Protein AF-A0A2A2M564-F1 (afdb_monomer_lite)

InterPro domains:
  IPR011051 RmlC-like cupin domain superfamily [SSF51182] (1-122)
  IPR014710 RmlC-like jelly roll fold [G3DSA:2.60.120.10] (1-127)
  IPR053186 Quercetin 2,3-dioxygenase-related [PTHR43594] (1-122)

Radius of gyration: 17.06 Å; chains: 1; bounding box: 37×45×42 Å

Organism: NCBI:txid2018661

Structure (mmCIF, N/CA/C/O backbone):
data_AF-A0A2A2M564-F1
#
_entry.id   AF-A0A2A2M564-F1
#
loop_
_atom_site.group_PDB
_atom_site.id
_atom_site.type_symbol
_atom_site.label_atom_id
_atom_site.label_alt_id
_atom_site.label_comp_id
_atom_site.label_asym_id
_atom_site.label_entity_id
_atom_site.label_seq_id
_atom_site.pdbx_PDB_ins_code
_atom_site.Cartn_x
_atom_site.Cartn_y
_atom_site.Cartn_z
_atom_site.occupancy
_atom_site.B_iso_or_equiv
_atom_site.auth_seq_id
_atom_site.auth_comp_id
_atom_site.auth_asym_id
_atom_site.auth_atom_id
_atom_site.pdbx_PDB_model_num
ATOM 1 N N . MET A 1 1 ? 6.993 2.611 -10.305 1.00 86.81 1 MET A N 1
ATOM 2 C CA . MET A 1 1 ? 8.105 2.447 -11.267 1.00 86.81 1 MET A CA 1
ATOM 3 C C . MET A 1 1 ? 8.430 0.965 -11.397 1.00 86.81 1 MET A C 1
ATOM 5 O O . MET A 1 1 ? 8.466 0.282 -10.382 1.00 86.81 1 MET A O 1
ATOM 9 N N . THR A 1 2 ? 8.668 0.477 -12.612 1.00 86.88 2 THR A N 1
ATOM 10 C CA . THR A 1 2 ? 9.173 -0.872 -12.903 1.00 86.88 2 THR A CA 1
ATOM 11 C C . THR A 1 2 ? 10.544 -0.729 -13.554 1.00 86.88 2 THR A C 1
ATOM 13 O O . THR A 1 2 ? 10.621 -0.314 -14.706 1.00 86.88 2 THR A O 1
ATOM 16 N N . ALA A 1 3 ? 11.614 -1.051 -12.820 1.00 80.50 3 ALA A N 1
ATOM 17 C CA . ALA A 1 3 ? 12.988 -0.928 -13.319 1.00 80.50 3 ALA A CA 1
ATOM 18 C C . ALA A 1 3 ? 13.360 -2.020 -14.340 1.00 80.50 3 ALA A C 1
ATOM 20 O O . ALA A 1 3 ? 13.928 -1.707 -15.379 1.00 80.50 3 ALA A O 1
ATOM 21 N N . ALA A 1 4 ? 13.013 -3.285 -14.059 1.00 85.75 4 ALA A N 1
ATOM 22 C CA . ALA A 1 4 ? 13.232 -4.456 -14.922 1.00 85.75 4 ALA A CA 1
ATOM 23 C C . ALA A 1 4 ? 14.593 -4.456 -15.655 1.00 85.75 4 ALA A C 1
ATOM 25 O O . ALA A 1 4 ? 15.626 -4.483 -14.987 1.00 85.75 4 ALA A O 1
ATOM 26 N N . GLY A 1 5 ? 14.602 -4.417 -16.995 1.00 63.78 5 GLY A N 1
ATOM 27 C CA . GLY A 1 5 ? 15.822 -4.431 -17.813 1.00 63.78 5 GLY A CA 1
ATOM 28 C C . GLY A 1 5 ? 16.772 -3.237 -17.614 1.00 63.78 5 GLY A C 1
ATOM 29 O O . GLY A 1 5 ? 17.890 -3.280 -18.120 1.00 63.78 5 GLY A O 1
ATOM 30 N N . GLY A 1 6 ? 16.354 -2.208 -16.872 1.00 68.81 6 GLY A N 1
ATOM 31 C CA . GLY A 1 6 ? 17.179 -1.082 -16.438 1.00 68.81 6 GLY A CA 1
ATOM 32 C C . GLY A 1 6 ? 16.439 0.256 -16.519 1.00 68.81 6 GLY A C 1
ATOM 33 O O . GLY A 1 6 ? 15.836 0.577 -17.541 1.00 68.81 6 GLY A O 1
ATOM 34 N N . ILE A 1 7 ? 16.530 1.058 -15.453 1.00 77.56 7 ILE A N 1
ATOM 35 C CA . ILE A 1 7 ? 16.142 2.477 -15.407 1.00 77.56 7 ILE A CA 1
ATOM 36 C C . ILE A 1 7 ? 17.255 3.238 -14.690 1.00 77.56 7 ILE A C 1
ATOM 38 O O . ILE A 1 7 ? 17.700 2.817 -13.625 1.00 77.56 7 ILE A O 1
ATOM 42 N N . ILE A 1 8 ? 17.655 4.376 -15.253 1.00 71.75 8 ILE A N 1
ATOM 43 C CA . ILE A 1 8 ? 18.334 5.444 -14.516 1.00 71.75 8 ILE A CA 1
ATOM 44 C C . ILE A 1 8 ? 17.279 6.528 -14.299 1.00 71.75 8 ILE A C 1
ATOM 46 O O . ILE A 1 8 ? 16.605 6.928 -15.249 1.00 71.75 8 ILE A O 1
ATOM 50 N N . HIS A 1 9 ? 17.095 6.954 -13.054 1.00 78.75 9 HIS A N 1
ATOM 51 C CA . HIS A 1 9 ? 16.144 8.000 -12.694 1.00 78.75 9 HIS A CA 1
ATOM 52 C C . HIS A 1 9 ? 16.700 8.858 -11.566 1.00 78.75 9 HIS A C 1
ATOM 54 O O . HIS A 1 9 ? 17.521 8.397 -10.774 1.00 78.75 9 HIS A O 1
ATOM 60 N N . GLU A 1 10 ? 16.217 10.091 -11.503 1.00 63.94 10 GLU A N 1
ATOM 61 C CA . GLU A 1 10 ? 16.429 10.994 -10.383 1.00 63.94 10 GLU A CA 1
ATOM 62 C C . GLU A 1 10 ? 15.055 11.369 -9.817 1.00 63.94 10 GLU A C 1
ATOM 64 O O . GLU A 1 10 ? 14.123 11.673 -10.567 1.00 63.94 10 GLU A O 1
ATOM 69 N N . GLU A 1 11 ? 14.913 11.319 -8.495 1.00 72.00 11 GLU A N 1
ATOM 70 C CA . GLU A 1 11 ? 13.693 11.711 -7.789 1.00 72.00 11 GLU A CA 1
ATOM 71 C C . GLU A 1 11 ? 13.975 13.011 -7.030 1.00 72.00 11 GLU A C 1
ATOM 73 O O . GLU A 1 11 ? 14.775 13.041 -6.096 1.00 72.00 11 GLU A O 1
ATOM 78 N N . PHE A 1 12 ? 13.330 14.102 -7.450 1.00 74.06 12 PHE A N 1
ATOM 79 C CA . PHE A 1 12 ? 13.485 15.426 -6.847 1.00 74.06 12 PHE A CA 1
ATOM 80 C C . PHE A 1 12 ? 12.175 15.909 -6.228 1.00 74.06 12 PHE A C 1
ATOM 82 O O . PHE A 1 12 ? 11.080 15.576 -6.688 1.00 74.06 12 PHE A O 1
ATOM 89 N N . HIS A 1 13 ? 12.281 16.775 -5.220 1.00 71.00 13 HIS A N 1
ATOM 90 C CA . HIS A 1 13 ? 11.130 17.526 -4.732 1.00 71.00 13 HIS A CA 1
ATOM 91 C C . HIS A 1 13 ? 10.521 18.379 -5.849 1.00 71.00 13 HIS A C 1
ATOM 93 O O . HIS A 1 13 ? 11.236 18.945 -6.679 1.00 71.00 13 HIS A O 1
ATOM 99 N N . SER A 1 14 ? 9.192 18.531 -5.839 1.00 75.94 14 SER A N 1
ATOM 100 C CA . SER A 1 14 ? 8.543 19.442 -6.783 1.00 75.94 14 SER A CA 1
ATOM 101 C C . SER A 1 14 ? 9.098 20.868 -6.615 1.00 75.94 14 SER A C 1
ATOM 103 O O . SER A 1 14 ? 9.359 21.286 -5.482 1.00 75.94 14 SER A O 1
ATOM 105 N N . PRO A 1 15 ? 9.228 21.665 -7.692 1.00 76.38 15 PRO A N 1
ATOM 106 C CA . PRO A 1 15 ? 9.733 23.035 -7.588 1.00 76.38 15 PRO A CA 1
ATOM 107 C C . PRO A 1 15 ? 8.920 23.910 -6.627 1.00 76.38 15 PRO A C 1
ATOM 109 O O . PRO A 1 15 ? 9.463 24.816 -6.004 1.00 76.38 15 PRO A O 1
ATOM 112 N N . ALA A 1 16 ? 7.614 23.651 -6.504 1.00 78.75 16 ALA A N 1
ATOM 113 C CA . ALA A 1 16 ? 6.755 24.345 -5.552 1.00 78.75 16 ALA A CA 1
ATOM 114 C C . ALA A 1 16 ? 7.137 24.008 -4.104 1.00 78.75 16 ALA A C 1
ATOM 116 O O . ALA A 1 16 ? 7.363 24.923 -3.317 1.00 78.75 16 ALA A O 1
ATOM 117 N N . PHE A 1 17 ? 7.289 22.719 -3.786 1.00 81.38 17 PHE A N 1
ATOM 118 C CA . PHE A 1 17 ? 7.700 22.269 -2.456 1.00 81.38 17 PHE A CA 1
ATOM 119 C C . PHE A 1 17 ? 9.122 22.721 -2.108 1.00 81.38 17 PHE A C 1
ATOM 121 O O . PHE A 1 17 ? 9.370 23.184 -1.001 1.00 81.38 17 PHE A O 1
ATOM 128 N N . ALA A 1 18 ? 10.047 22.672 -3.071 1.00 80.94 18 ALA A N 1
ATOM 129 C CA . ALA A 1 18 ? 11.411 23.161 -2.886 1.00 80.94 18 ALA A CA 1
ATOM 130 C C . ALA A 1 18 ? 11.463 24.663 -2.542 1.00 80.94 18 ALA A C 1
ATOM 132 O O . ALA A 1 18 ? 12.366 25.089 -1.829 1.00 80.94 18 ALA A O 1
ATOM 133 N N . ARG A 1 19 ? 10.494 25.463 -3.017 1.00 84.25 19 ARG A N 1
ATOM 134 C CA . ARG A 1 19 ? 10.384 26.896 -2.692 1.00 84.25 19 ARG A CA 1
ATOM 135 C C . ARG A 1 19 ? 9.713 27.167 -1.348 1.00 84.25 19 ARG A C 1
ATOM 137 O O . ARG A 1 19 ? 10.151 28.065 -0.641 1.00 84.25 19 ARG A O 1
ATOM 144 N N . SER A 1 20 ? 8.632 26.457 -1.025 1.00 86.62 20 SER A N 1
ATOM 145 C CA . SER A 1 20 ? 7.862 26.704 0.204 1.00 86.62 20 SER A CA 1
ATOM 146 C C . SER A 1 20 ? 8.437 26.002 1.432 1.00 86.62 20 SER A C 1
ATOM 148 O O . SER A 1 20 ? 8.140 26.401 2.555 1.00 86.62 20 SER A O 1
ATOM 150 N N . GLY A 1 21 ? 9.223 24.944 1.228 1.00 81.94 21 GLY A N 1
ATOM 151 C CA . GLY A 1 21 ? 9.618 24.027 2.288 1.00 81.94 21 GLY A CA 1
ATOM 152 C C . GLY A 1 21 ? 8.420 23.307 2.915 1.00 81.94 21 GLY A C 1
ATOM 153 O O . GLY A 1 21 ? 7.293 23.362 2.411 1.00 81.94 21 GLY A O 1
ATOM 154 N N . GLY A 1 22 ? 8.686 22.624 4.027 1.00 86.12 22 GLY A N 1
ATOM 155 C CA . GLY A 1 22 ? 7.711 21.850 4.793 1.00 86.12 22 GLY A CA 1
ATOM 156 C C . GLY A 1 22 ? 8.186 20.423 5.054 1.00 86.12 22 GLY A C 1
ATOM 157 O O . GLY A 1 22 ? 9.281 20.031 4.651 1.00 86.12 22 GLY A O 1
ATOM 158 N N . THR A 1 23 ? 7.351 19.641 5.732 1.00 84.56 23 THR A N 1
ATOM 159 C CA . THR A 1 23 ? 7.612 18.215 5.955 1.00 84.56 23 THR A CA 1
ATOM 160 C C . THR A 1 23 ? 7.103 17.414 4.765 1.00 84.56 23 THR A C 1
ATOM 162 O O . THR A 1 23 ? 5.920 17.487 4.431 1.00 84.56 23 THR A O 1
ATOM 165 N N . LEU A 1 24 ? 7.990 16.636 4.144 1.00 83.25 24 LEU A N 1
ATOM 166 C CA . LEU A 1 24 ? 7.615 15.605 3.184 1.00 83.25 24 LEU A CA 1
ATOM 167 C C . LEU A 1 24 ? 7.641 14.255 3.896 1.00 83.25 24 LEU A C 1
ATOM 169 O O . LEU A 1 24 ? 8.699 13.797 4.317 1.00 83.25 24 LEU A O 1
ATOM 173 N N . GLU A 1 25 ? 6.480 13.624 4.012 1.00 85.69 25 GLU A N 1
ATOM 174 C CA . GLU A 1 25 ? 6.356 12.245 4.474 1.00 85.69 25 GLU A CA 1
ATOM 175 C C . GLU A 1 25 ? 6.074 11.359 3.256 1.00 85.69 25 GLU A C 1
ATOM 177 O O . GLU A 1 25 ? 5.115 11.593 2.515 1.00 85.69 25 GLU A O 1
ATOM 182 N N . MET A 1 26 ? 6.940 10.377 3.011 1.00 89.62 26 MET A N 1
ATOM 183 C CA . MET A 1 26 ? 6.868 9.502 1.843 1.00 89.62 26 MET A CA 1
ATOM 184 C C . MET A 1 26 ? 7.248 8.074 2.224 1.00 89.62 26 MET A C 1
ATOM 186 O O . MET A 1 26 ? 8.154 7.853 3.023 1.00 89.62 26 MET A O 1
ATOM 190 N N . VAL A 1 27 ? 6.588 7.107 1.587 1.00 92.00 27 VAL A N 1
ATOM 191 C CA . VAL A 1 27 ? 6.953 5.691 1.655 1.00 92.00 27 VAL A CA 1
ATOM 192 C C . VAL A 1 27 ? 7.475 5.247 0.297 1.00 92.00 27 VAL A C 1
ATOM 194 O O . VAL A 1 27 ? 6.806 5.435 -0.720 1.00 92.00 27 VAL A O 1
ATOM 197 N N . GLN A 1 28 ? 8.642 4.606 0.292 1.00 92.81 28 GLN A N 1
ATOM 198 C CA . GLN A 1 28 ? 9.190 3.941 -0.885 1.00 92.81 28 GLN A CA 1
ATOM 199 C C . GLN A 1 28 ? 9.275 2.438 -0.622 1.00 92.81 28 GLN A C 1
ATOM 201 O O . GLN A 1 28 ? 9.991 1.986 0.267 1.00 92.81 28 GLN A O 1
ATOM 206 N N . LEU A 1 29 ? 8.520 1.661 -1.401 1.00 92.31 29 LEU A N 1
ATOM 207 C CA . LEU A 1 29 ? 8.488 0.203 -1.315 1.00 92.31 29 LEU A CA 1
ATOM 208 C C . LEU A 1 29 ? 9.109 -0.400 -2.573 1.00 92.31 29 LEU A C 1
ATOM 210 O O . LEU A 1 29 ? 8.642 -0.158 -3.688 1.00 92.31 29 LEU A O 1
ATOM 214 N N . TRP A 1 30 ? 10.141 -1.219 -2.393 1.00 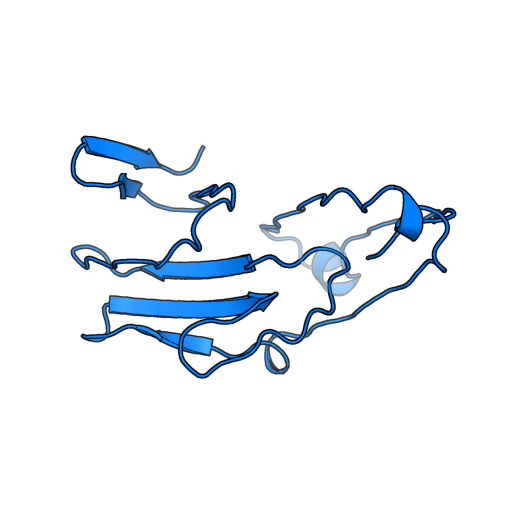93.12 30 TRP A N 1
ATOM 215 C CA . TRP A 1 30 ? 10.732 -1.998 -3.476 1.00 93.12 30 TRP A CA 1
ATOM 216 C C . TRP A 1 30 ? 10.147 -3.401 -3.484 1.00 93.12 30 TRP A C 1
ATOM 218 O O . TRP A 1 30 ? 10.211 -4.121 -2.490 1.00 93.12 30 TRP A O 1
ATOM 228 N N . VAL A 1 31 ? 9.602 -3.802 -4.631 1.00 92.56 31 VAL A N 1
ATOM 229 C CA . VAL A 1 31 ? 9.037 -5.138 -4.811 1.00 92.56 31 VAL A CA 1
ATOM 230 C C . VAL A 1 31 ? 9.833 -5.889 -5.864 1.00 92.56 31 VAL A C 1
ATOM 232 O O . VAL A 1 31 ? 10.046 -5.400 -6.974 1.00 92.56 31 VAL A O 1
ATOM 235 N N . ASN A 1 32 ? 10.294 -7.087 -5.505 1.00 92.31 32 ASN A N 1
ATOM 236 C CA . ASN A 1 32 ? 11.054 -7.930 -6.417 1.00 92.31 32 ASN A CA 1
ATOM 237 C C . ASN A 1 32 ? 10.169 -8.414 -7.577 1.00 92.31 32 ASN A C 1
ATOM 239 O O . ASN A 1 32 ? 8.996 -8.742 -7.393 1.00 92.31 32 ASN A O 1
ATOM 243 N N . LEU A 1 33 ? 10.765 -8.517 -8.764 1.00 91.25 33 LEU A N 1
ATOM 244 C CA . LEU A 1 33 ? 10.127 -9.124 -9.929 1.00 91.25 33 LEU A CA 1
ATOM 245 C C . LEU A 1 33 ? 10.427 -10.630 -9.987 1.00 91.25 33 LEU A C 1
ATOM 247 O O . LEU A 1 33 ? 11.571 -11.027 -9.712 1.00 91.25 33 LEU A O 1
ATOM 251 N N . PRO A 1 34 ? 9.455 -11.466 -10.402 1.00 90.69 34 PRO A N 1
ATOM 252 C CA . PRO A 1 34 ? 9.714 -12.861 -10.738 1.00 90.69 34 PRO A CA 1
ATOM 253 C C . PRO A 1 34 ? 10.832 -12.973 -11.779 1.00 90.69 34 PRO A C 1
ATOM 255 O O . PRO A 1 34 ? 10.990 -12.100 -12.631 1.00 90.69 34 PRO A O 1
ATOM 258 N N . ALA A 1 35 ? 11.602 -14.064 -11.747 1.00 90.00 35 ALA A N 1
ATOM 259 C CA . ALA A 1 35 ? 12.779 -14.226 -12.607 1.00 90.00 35 ALA A CA 1
ATOM 260 C C . ALA A 1 35 ? 12.475 -14.033 -14.107 1.00 90.00 35 ALA A C 1
ATOM 262 O O . ALA A 1 35 ? 13.244 -13.373 -14.804 1.00 90.00 35 ALA A O 1
ATOM 263 N N . ARG A 1 36 ? 11.326 -14.539 -14.577 1.00 90.88 36 ARG A N 1
ATOM 264 C CA . ARG A 1 36 ? 10.855 -14.398 -15.967 1.00 90.88 36 ARG A CA 1
ATOM 265 C C . ARG A 1 36 ? 10.596 -12.943 -16.387 1.00 90.88 36 ARG A C 1
ATOM 267 O O . ARG A 1 36 ? 10.735 -12.621 -17.559 1.00 90.88 36 ARG A O 1
ATOM 274 N N . ASP A 1 37 ? 10.281 -12.071 -15.430 1.00 90.44 37 ASP A N 1
ATOM 275 C CA . ASP A 1 37 ? 9.861 -10.686 -15.662 1.00 90.44 37 ASP A CA 1
ATOM 276 C C . ASP A 1 37 ? 11.004 -9.679 -15.442 1.00 90.44 37 ASP A C 1
ATOM 278 O O . ASP A 1 37 ? 10.870 -8.494 -15.739 1.00 90.44 37 ASP A O 1
ATOM 282 N N . LYS A 1 38 ? 12.178 -10.132 -14.974 1.00 88.56 38 LYS A N 1
ATOM 283 C CA . LYS A 1 38 ? 13.345 -9.263 -14.718 1.00 88.56 38 LYS A CA 1
ATOM 284 C C . LYS A 1 38 ? 13.896 -8.569 -15.969 1.00 88.56 38 LYS A C 1
ATOM 286 O O . LYS A 1 38 ? 14.619 -7.591 -15.832 1.00 88.56 38 LYS A O 1
ATOM 291 N N . ARG A 1 39 ? 13.561 -9.056 -17.168 1.00 85.50 39 ARG A N 1
ATOM 292 C CA . ARG A 1 39 ? 13.942 -8.457 -18.462 1.00 85.50 39 ARG A CA 1
ATOM 293 C C . ARG A 1 39 ? 12.782 -7.745 -19.163 1.00 85.50 39 ARG A C 1
ATOM 295 O O . ARG A 1 39 ? 12.909 -7.407 -20.336 1.00 85.50 39 ARG A O 1
ATOM 302 N N . ALA A 1 40 ? 11.651 -7.553 -18.482 1.00 87.25 40 ALA A N 1
ATOM 303 C CA . ALA A 1 40 ? 10.534 -6.799 -19.034 1.00 87.25 40 ALA A CA 1
ATOM 304 C C . ALA A 1 40 ? 10.953 -5.361 -19.386 1.00 87.25 40 ALA A C 1
ATOM 306 O O . ALA A 1 40 ? 11.945 -4.834 -18.870 1.00 87.25 40 ALA A O 1
ATOM 307 N N . ALA A 1 41 ? 10.175 -4.722 -20.259 1.00 87.38 41 ALA A N 1
ATOM 308 C CA . ALA A 1 41 ? 10.353 -3.308 -20.542 1.00 87.38 41 ALA A CA 1
ATOM 309 C C . ALA A 1 41 ? 10.159 -2.493 -19.258 1.00 87.38 41 ALA A C 1
ATOM 311 O O . ALA A 1 41 ? 9.237 -2.733 -18.472 1.00 87.38 41 ALA A O 1
ATOM 312 N N . ALA A 1 42 ? 11.047 -1.530 -19.060 1.00 88.88 42 ALA A N 1
ATOM 313 C CA . ALA A 1 42 ? 10.933 -0.587 -17.970 1.00 88.88 42 ALA A CA 1
ATOM 314 C C . ALA A 1 42 ? 9.711 0.319 -18.161 1.00 88.88 42 ALA A C 1
ATOM 316 O O . ALA A 1 42 ? 9.283 0.581 -19.287 1.00 88.88 42 ALA A O 1
ATOM 317 N N . GLY A 1 43 ? 9.131 0.800 -17.063 1.00 88.44 43 GLY A N 1
ATOM 318 C CA . GLY A 1 43 ? 7.904 1.579 -17.161 1.00 88.44 43 GLY A CA 1
ATOM 319 C C . GLY A 1 43 ? 7.530 2.355 -15.913 1.00 88.44 43 GLY A C 1
ATOM 320 O O . GLY A 1 43 ? 7.924 2.040 -14.788 1.00 88.44 43 GLY A O 1
ATOM 321 N N . TYR A 1 44 ? 6.700 3.369 -16.129 1.00 90.62 44 TYR A N 1
ATOM 322 C CA . TYR A 1 44 ? 6.113 4.183 -15.078 1.00 90.62 44 TYR A CA 1
ATOM 323 C C . TYR A 1 44 ? 4.596 4.031 -15.082 1.00 90.62 44 TYR A C 1
ATOM 325 O O . TYR A 1 44 ? 3.962 3.867 -16.122 1.00 90.62 44 TYR A O 1
ATOM 333 N N . GLN A 1 45 ? 4.028 4.064 -13.884 1.00 92.44 45 GLN A N 1
ATOM 334 C CA . GLN A 1 45 ? 2.594 4.127 -13.654 1.00 92.44 45 GLN A CA 1
ATOM 335 C C . GLN A 1 45 ? 2.387 5.283 -12.687 1.00 92.44 45 GLN A C 1
ATOM 337 O O . GLN A 1 45 ? 2.712 5.156 -11.506 1.00 92.44 45 GLN A O 1
ATOM 342 N N . THR A 1 46 ? 1.947 6.423 -13.209 1.00 93.62 46 THR A N 1
ATOM 343 C CA . THR A 1 46 ? 1.582 7.575 -12.385 1.00 93.62 46 THR A CA 1
ATOM 344 C C . THR A 1 46 ? 0.171 7.345 -11.877 1.00 93.62 46 THR A C 1
ATOM 346 O O . THR A 1 46 ? -0.738 7.170 -12.682 1.00 93.62 46 THR A O 1
ATOM 349 N N . LEU A 1 47 ? 0.011 7.309 -10.556 1.00 94.06 47 LEU A N 1
ATOM 350 C CA . LEU A 1 47 ? -1.272 7.111 -9.890 1.00 94.06 47 LEU A CA 1
ATOM 351 C C . LEU A 1 47 ? -1.512 8.321 -8.992 1.00 94.06 47 LEU A C 1
ATOM 353 O O . LEU A 1 47 ? -0.800 8.523 -8.006 1.00 94.06 47 LEU A O 1
ATOM 357 N N . LEU A 1 48 ? -2.473 9.155 -9.365 1.00 95.19 48 LEU A N 1
ATOM 358 C CA . LEU A 1 48 ? -2.882 10.323 -8.601 1.00 95.19 48 LEU A CA 1
ATOM 359 C C . LEU A 1 48 ? -3.864 9.916 -7.499 1.00 95.19 48 LEU A C 1
ATOM 361 O O . LEU A 1 48 ? -4.422 8.820 -7.495 1.00 95.19 48 LEU A O 1
ATOM 365 N N . ALA A 1 49 ? -4.107 10.823 -6.552 1.00 93.88 49 ALA A N 1
ATOM 366 C CA . ALA A 1 49 ? -5.033 10.568 -5.449 1.00 93.88 49 ALA A CA 1
ATOM 367 C C . ALA A 1 49 ? -6.430 10.139 -5.936 1.00 93.88 49 ALA A C 1
ATOM 369 O O . ALA A 1 49 ? -6.997 9.208 -5.376 1.00 93.88 49 ALA A O 1
ATOM 370 N N . ASN A 1 50 ? -6.931 10.766 -7.006 1.00 95.56 50 ASN A N 1
ATOM 371 C CA . ASN A 1 50 ? -8.247 10.471 -7.582 1.00 95.56 50 ASN A CA 1
ATOM 372 C C . ASN A 1 50 ? -8.298 9.147 -8.361 1.00 95.56 50 ASN A C 1
ATOM 374 O O . ASN A 1 50 ? -9.389 8.640 -8.603 1.00 95.56 50 ASN A O 1
ATOM 378 N N . ASP A 1 51 ? -7.146 8.581 -8.730 1.00 95.06 51 ASP A N 1
ATOM 379 C CA . ASP A 1 51 ? -7.081 7.286 -9.416 1.00 95.06 51 ASP A CA 1
ATOM 380 C C . ASP A 1 51 ? -7.197 6.117 -8.428 1.00 95.06 51 ASP A C 1
ATOM 382 O O . ASP A 1 51 ? -7.488 4.989 -8.823 1.00 95.06 51 ASP A O 1
ATOM 386 N N . ILE A 1 52 ? -6.936 6.368 -7.139 1.00 98.31 52 ILE A N 1
ATOM 387 C CA . ILE A 1 52 ? -6.848 5.346 -6.096 1.00 98.31 52 ILE A CA 1
ATOM 388 C C . ILE A 1 52 ? -8.178 5.286 -5.336 1.00 98.31 52 ILE A C 1
ATOM 390 O O . ILE A 1 52 ? -8.502 6.231 -4.610 1.00 98.31 52 ILE A O 1
ATOM 394 N N . PRO A 1 53 ? -8.936 4.177 -5.428 1.00 98.19 53 PRO A N 1
ATOM 395 C CA . PRO A 1 53 ? -10.189 4.034 -4.704 1.00 98.19 53 PRO A CA 1
ATOM 396 C C . PRO A 1 53 ? -9.984 4.133 -3.195 1.00 98.19 53 PRO A C 1
ATOM 398 O O . PRO A 1 53 ? -9.069 3.518 -2.636 1.00 98.19 53 PRO A O 1
ATOM 401 N N . VAL A 1 54 ? -10.881 4.869 -2.540 1.00 98.31 54 VAL A N 1
ATOM 402 C CA . VAL A 1 54 ? -10.951 4.973 -1.082 1.00 98.31 54 VAL A CA 1
ATOM 403 C C . VAL A 1 54 ? -12.187 4.231 -0.594 1.00 98.31 54 VAL A C 1
ATOM 405 O O . VAL A 1 54 ? -13.295 4.467 -1.074 1.00 98.31 54 VAL A O 1
ATOM 408 N N . VAL A 1 55 ? -11.990 3.331 0.359 1.00 98.00 55 VAL A N 1
ATOM 409 C CA . VAL A 1 55 ? -13.036 2.551 1.015 1.00 98.00 55 VAL A CA 1
ATOM 410 C C . VAL A 1 55 ? -13.198 3.065 2.436 1.00 98.00 55 VAL A C 1
ATOM 412 O O . VAL A 1 55 ? -12.230 3.114 3.195 1.00 98.00 55 VAL A O 1
ATOM 415 N N . THR A 1 56 ? -14.419 3.447 2.802 1.00 97.38 56 THR A N 1
ATOM 416 C CA . THR A 1 56 ? -14.778 3.704 4.201 1.00 97.38 56 THR A CA 1
ATOM 417 C C . THR A 1 56 ? -14.893 2.371 4.926 1.00 97.38 56 THR A C 1
ATOM 419 O O . THR A 1 56 ? -15.568 1.462 4.446 1.00 97.38 56 THR A O 1
ATOM 422 N N . LEU A 1 57 ? -14.226 2.250 6.070 1.00 96.69 57 LEU A N 1
ATOM 423 C CA . LEU A 1 57 ? -14.275 1.039 6.883 1.00 96.69 57 LEU A CA 1
ATOM 424 C C . LEU A 1 57 ? -15.595 0.949 7.651 1.00 96.69 57 LEU A C 1
ATOM 426 O O . LEU A 1 57 ? -16.213 1.968 7.972 1.00 96.69 57 LEU A O 1
ATOM 430 N N . GLU A 1 58 ? -15.999 -0.279 7.971 1.00 93.62 58 GLU A N 1
ATOM 431 C CA . GLU A 1 58 ? -17.213 -0.562 8.737 1.00 93.62 58 GLU A CA 1
ATOM 432 C C . GLU A 1 58 ? -17.250 0.207 10.069 1.00 93.62 58 GLU A C 1
ATOM 434 O O . GLU A 1 58 ? -16.214 0.480 10.678 1.00 93.62 58 GLU A O 1
ATOM 439 N N . GLY A 1 59 ? -18.451 0.612 10.498 1.00 93.56 59 GLY A N 1
ATOM 440 C CA . GLY A 1 59 ? -18.642 1.375 11.738 1.00 93.56 59 GLY A CA 1
ATOM 441 C C . GLY A 1 59 ? -17.956 2.744 11.736 1.00 93.56 59 GLY A C 1
ATOM 442 O O . GLY A 1 59 ? -17.660 3.286 12.796 1.00 93.56 59 GLY A O 1
ATOM 443 N N . GLU A 1 60 ? -17.643 3.278 10.551 1.00 94.06 60 GLU A N 1
ATOM 444 C CA . GLU A 1 60 ? -16.812 4.467 10.375 1.00 94.06 60 GLU A CA 1
ATOM 445 C C . GLU A 1 60 ? -15.445 4.360 11.067 1.00 94.06 60 GLU A C 1
ATOM 447 O O . GLU A 1 60 ? -14.878 5.377 11.480 1.00 94.06 60 GLU A O 1
ATOM 452 N N . ALA A 1 61 ? -14.893 3.148 11.179 1.00 96.81 61 ALA A N 1
ATOM 453 C CA . ALA A 1 61 ? -13.611 2.886 11.830 1.00 96.81 61 ALA A CA 1
ATOM 454 C C . ALA A 1 61 ? -12.440 3.642 11.184 1.00 96.81 61 ALA A C 1
ATOM 456 O O . ALA A 1 61 ? -11.387 3.788 11.798 1.00 96.81 61 ALA A O 1
ATOM 457 N N . GLY A 1 62 ? -12.606 4.148 9.962 1.00 97.56 62 GLY A N 1
ATOM 458 C CA . GLY A 1 62 ? -11.594 4.911 9.248 1.00 97.56 62 GLY A CA 1
ATOM 459 C C . GLY A 1 62 ? -11.724 4.763 7.738 1.00 97.56 62 GLY A C 1
ATOM 460 O O . GLY A 1 62 ? -12.829 4.595 7.217 1.00 97.56 62 GLY A O 1
ATOM 461 N N . SER A 1 63 ? -10.598 4.827 7.031 1.00 98.12 63 SER A N 1
ATOM 462 C CA . SER A 1 63 ? -10.550 4.687 5.576 1.00 98.12 63 SER A CA 1
ATOM 463 C C . SER A 1 63 ? -9.329 3.906 5.100 1.00 98.12 63 SER A C 1
ATOM 465 O O . SER A 1 63 ? -8.275 3.919 5.735 1.00 98.12 63 SER A O 1
ATOM 467 N N . LEU A 1 64 ? -9.474 3.236 3.959 1.00 98.38 64 LEU A N 1
ATOM 468 C CA . LEU A 1 64 ? -8.432 2.449 3.308 1.00 98.38 64 LEU A CA 1
ATOM 469 C C . LEU A 1 64 ? -8.349 2.822 1.827 1.00 98.38 64 LEU A C 1
ATOM 471 O O . LEU A 1 64 ? -9.353 2.842 1.120 1.00 98.38 64 LEU A O 1
ATOM 475 N N . ARG A 1 65 ? -7.144 3.107 1.344 1.00 98.50 65 ARG A N 1
ATOM 476 C CA . ARG A 1 65 ? -6.834 3.376 -0.062 1.00 98.50 65 ARG A CA 1
ATOM 477 C C . ARG A 1 65 ? -6.267 2.123 -0.716 1.00 98.50 65 ARG A C 1
ATOM 479 O O . ARG A 1 65 ? -5.267 1.584 -0.241 1.00 98.50 65 ARG A O 1
ATOM 486 N N . VAL A 1 66 ? -6.872 1.674 -1.815 1.00 98.38 66 VAL A N 1
ATOM 487 C CA . VAL A 1 66 ? -6.457 0.449 -2.520 1.00 98.38 66 VAL A CA 1
ATOM 488 C C . VAL A 1 66 ? -5.451 0.800 -3.618 1.00 98.38 66 VAL A C 1
ATOM 490 O O . VAL A 1 66 ? -5.840 1.153 -4.727 1.00 98.38 66 VAL A O 1
ATOM 493 N N . ILE A 1 67 ? -4.150 0.737 -3.323 1.00 98.06 67 ILE A N 1
ATOM 494 C CA . ILE A 1 67 ? -3.090 1.116 -4.277 1.00 98.06 67 ILE A CA 1
ATOM 495 C C . ILE A 1 67 ? -2.874 -0.001 -5.309 1.00 98.06 67 ILE A C 1
ATOM 497 O O . ILE A 1 67 ? -2.861 0.256 -6.513 1.00 98.06 67 ILE A O 1
ATOM 501 N N . ALA A 1 68 ? -2.749 -1.244 -4.839 1.00 97.56 68 ALA A N 1
ATOM 502 C CA . ALA A 1 68 ? -2.624 -2.452 -5.655 1.00 97.56 68 ALA A CA 1
ATOM 503 C C . ALA A 1 68 ? -3.465 -3.590 -5.059 1.00 97.56 68 ALA A C 1
ATOM 505 O O . ALA A 1 68 ? -3.762 -3.582 -3.862 1.00 97.56 68 ALA A O 1
ATOM 506 N N . GLY A 1 69 ? -3.817 -4.577 -5.883 1.00 96.25 69 GLY A N 1
ATOM 507 C CA . GLY A 1 69 ? -4.627 -5.715 -5.445 1.00 96.25 69 GLY A CA 1
ATOM 508 C C . GLY A 1 69 ? -6.099 -5.349 -5.266 1.00 96.25 69 GLY A C 1
ATOM 509 O O . GLY A 1 69 ? -6.620 -4.505 -5.999 1.00 96.25 69 GLY A O 1
ATOM 510 N N . ARG A 1 70 ? -6.792 -5.993 -4.326 1.00 96.12 70 ARG A N 1
ATOM 511 C CA . ARG A 1 70 ? -8.239 -5.799 -4.133 1.00 96.12 70 ARG A CA 1
ATOM 512 C C . ARG A 1 70 ? -8.607 -5.773 -2.661 1.00 96.12 70 ARG A C 1
ATOM 514 O O . ARG A 1 70 ? -8.164 -6.622 -1.904 1.00 96.12 70 ARG A O 1
ATOM 521 N N . TYR A 1 71 ? -9.491 -4.857 -2.287 1.00 96.38 71 TYR A N 1
ATOM 522 C CA . TYR A 1 71 ? -10.128 -4.850 -0.974 1.00 96.38 71 TYR A CA 1
ATOM 523 C C . TYR A 1 71 ? -11.640 -4.714 -1.150 1.00 96.38 71 TYR A C 1
ATOM 525 O O . TYR A 1 71 ? -12.102 -3.780 -1.809 1.00 96.38 71 TYR A O 1
ATOM 533 N N . LEU A 1 72 ? -12.400 -5.664 -0.596 1.00 93.12 72 LEU A N 1
ATOM 534 C CA . LEU A 1 72 ? -13.835 -5.823 -0.862 1.00 93.12 72 LEU A CA 1
ATOM 535 C C . LEU A 1 72 ? -14.117 -5.832 -2.380 1.00 93.12 72 LEU A C 1
ATOM 537 O O . LEU A 1 72 ? -13.547 -6.638 -3.117 1.00 93.12 72 LEU A O 1
ATOM 541 N N . ASP A 1 73 ? -14.970 -4.930 -2.857 1.00 93.94 73 ASP A N 1
ATOM 542 C CA . ASP A 1 73 ? -15.354 -4.765 -4.258 1.00 93.94 73 ASP A CA 1
ATOM 543 C C . ASP A 1 73 ? -14.513 -3.705 -5.000 1.00 93.94 73 ASP A C 1
ATOM 545 O O . ASP A 1 73 ? -14.830 -3.342 -6.136 1.00 93.94 73 ASP A O 1
ATOM 549 N N . ARG A 1 74 ? -13.432 -3.192 -4.391 1.00 97.38 74 ARG A N 1
ATOM 550 C CA . ARG A 1 74 ? -12.563 -2.166 -4.986 1.00 97.38 74 ARG A CA 1
ATOM 551 C C . ARG A 1 74 ? -11.221 -2.730 -5.432 1.00 97.38 74 ARG A C 1
ATOM 553 O O . ARG A 1 74 ? -10.489 -3.349 -4.663 1.00 97.38 74 ARG A O 1
ATOM 560 N N . GLN A 1 75 ? -10.889 -2.463 -6.691 1.00 97.62 75 GLN A N 1
ATOM 561 C CA . GLN A 1 75 ? -9.647 -2.868 -7.344 1.00 97.62 75 GLN A CA 1
ATOM 562 C C . GLN A 1 75 ? -8.659 -1.698 -7.372 1.00 97.62 75 GLN A C 1
ATOM 564 O O . GLN A 1 75 ? -9.012 -0.609 -7.819 1.00 97.62 75 GLN A O 1
ATOM 569 N N . GLY A 1 76 ? -7.422 -1.931 -6.938 1.00 98.00 76 GLY A N 1
ATOM 570 C CA . GLY A 1 76 ? -6.358 -0.936 -7.033 1.00 98.00 76 GLY A CA 1
ATOM 571 C C . GLY A 1 76 ? -5.873 -0.747 -8.475 1.00 98.00 76 GLY A C 1
ATOM 572 O O . GLY A 1 76 ? -5.818 -1.730 -9.224 1.00 98.00 76 GLY A O 1
ATOM 573 N N . PRO A 1 77 ? -5.510 0.484 -8.877 1.00 97.75 77 PRO A N 1
ATOM 574 C CA . PRO A 1 77 ? -5.146 0.802 -10.258 1.00 97.75 77 PRO A CA 1
ATOM 575 C C . PRO A 1 77 ? -3.721 0.363 -10.632 1.00 97.75 77 PRO A C 1
ATOM 577 O O . PRO A 1 77 ? -3.397 0.279 -11.819 1.00 97.75 77 PRO A O 1
ATOM 580 N N . ALA A 1 78 ? -2.848 0.090 -9.654 1.00 97.06 78 ALA A N 1
ATOM 581 C CA . ALA A 1 78 ? -1.483 -0.335 -9.934 1.00 97.06 78 ALA A CA 1
ATOM 582 C C . ALA A 1 78 ? -1.459 -1.725 -10.583 1.00 97.06 78 ALA A C 1
ATOM 584 O O . ALA A 1 78 ? -1.898 -2.715 -9.994 1.00 97.06 78 ALA A O 1
ATOM 585 N N . ARG A 1 79 ? -0.869 -1.820 -11.777 1.00 95.38 79 ARG A N 1
ATOM 586 C CA . ARG A 1 79 ? -0.594 -3.109 -12.422 1.00 95.38 79 ARG A CA 1
ATOM 587 C C . ARG A 1 79 ? 0.673 -3.712 -11.825 1.00 95.38 79 ARG A C 1
ATOM 589 O O . ARG A 1 79 ? 1.705 -3.038 -11.778 1.00 95.38 79 ARG A O 1
ATOM 596 N N . THR A 1 80 ? 0.610 -4.972 -11.407 1.00 95.00 80 THR A N 1
ATOM 597 C CA . THR A 1 80 ? 1.719 -5.688 -10.761 1.00 95.00 80 THR A CA 1
ATOM 598 C C . THR A 1 80 ? 2.094 -6.954 -11.536 1.00 95.00 80 THR A C 1
ATOM 600 O O . THR A 1 80 ? 1.278 -7.519 -12.258 1.00 95.00 80 THR A O 1
ATOM 603 N N . PHE A 1 81 ? 3.347 -7.400 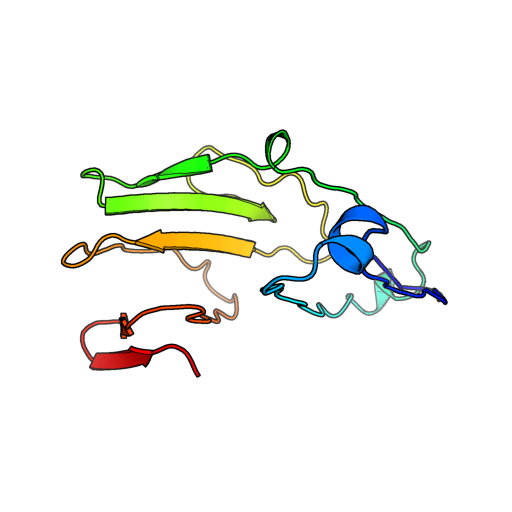-11.399 1.00 92.75 81 PHE A N 1
ATOM 604 C CA . PHE A 1 81 ? 3.849 -8.645 -12.015 1.00 92.75 81 PHE A CA 1
ATOM 605 C C . PHE A 1 81 ? 3.676 -9.871 -11.112 1.00 92.75 81 PHE A C 1
ATOM 607 O O . PHE A 1 81 ? 3.583 -11.004 -11.581 1.00 92.75 81 PHE A O 1
ATOM 614 N N . THR A 1 82 ? 3.635 -9.628 -9.806 1.00 91.31 82 THR A N 1
ATOM 615 C CA . THR A 1 82 ? 3.298 -10.611 -8.779 1.00 91.31 82 THR A CA 1
ATOM 616 C C . THR A 1 82 ? 1.958 -10.200 -8.198 1.00 91.31 82 THR A C 1
ATOM 618 O O . THR A 1 82 ? 1.715 -9.006 -7.999 1.00 91.31 82 THR A O 1
ATOM 621 N N . GLU A 1 83 ? 1.079 -11.155 -7.924 1.00 91.75 83 GLU A N 1
ATOM 622 C CA . GLU A 1 83 ? -0.141 -10.820 -7.203 1.00 91.75 83 GLU A CA 1
ATOM 623 C C . GLU A 1 83 ? 0.204 -10.337 -5.791 1.00 91.75 83 GLU A C 1
ATOM 625 O O . GLU A 1 83 ? 0.940 -10.998 -5.056 1.00 91.75 83 GLU A O 1
ATOM 630 N N . MET A 1 84 ? -0.311 -9.172 -5.419 1.00 94.81 84 MET A N 1
ATOM 631 C CA . MET A 1 84 ? -0.079 -8.568 -4.114 1.00 94.81 84 MET A CA 1
ATOM 632 C C . MET A 1 84 ? -1.192 -7.582 -3.796 1.00 94.81 84 MET A C 1
ATOM 634 O O . MET A 1 84 ? -1.841 -7.061 -4.704 1.00 94.81 84 MET A O 1
ATOM 638 N N . ASP A 1 85 ? -1.335 -7.288 -2.512 1.00 96.44 85 ASP A N 1
ATOM 639 C CA . ASP A 1 85 ? -2.194 -6.228 -2.014 1.00 96.44 85 ASP A CA 1
ATOM 640 C C . ASP A 1 85 ? -1.318 -5.152 -1.377 1.00 96.44 85 ASP A C 1
ATOM 642 O O . ASP A 1 85 ? -0.420 -5.453 -0.589 1.00 96.44 85 ASP A O 1
ATOM 646 N N . VAL A 1 86 ? -1.552 -3.896 -1.755 1.00 97.25 86 VAL A N 1
ATOM 647 C CA . VAL A 1 86 ? -0.874 -2.738 -1.163 1.00 97.25 86 VAL A CA 1
ATOM 648 C C . VAL A 1 86 ? -1.941 -1.725 -0.798 1.00 97.25 86 VAL A C 1
ATOM 650 O O . VAL A 1 86 ? -2.608 -1.173 -1.679 1.00 97.25 86 VAL A O 1
ATOM 653 N N . TRP A 1 87 ? -2.103 -1.498 0.502 1.00 97.62 87 TRP A N 1
ATOM 654 C CA . TRP A 1 87 ? -3.136 -0.634 1.058 1.00 97.62 87 TRP A CA 1
ATOM 655 C C . TRP A 1 87 ? -2.517 0.441 1.952 1.00 97.62 87 TRP A C 1
ATOM 657 O O . TRP A 1 87 ? -1.590 0.164 2.709 1.00 97.62 87 TRP A O 1
ATOM 667 N N . ASP A 1 88 ? -3.051 1.657 1.866 1.00 97.56 88 ASP A N 1
ATOM 668 C CA . ASP A 1 88 ? -2.769 2.759 2.795 1.00 97.56 88 ASP A CA 1
ATOM 669 C C . ASP A 1 88 ? -3.994 2.939 3.702 1.00 97.56 88 ASP A C 1
ATOM 671 O O . ASP A 1 88 ? -5.107 3.136 3.213 1.00 97.56 88 ASP A O 1
ATOM 675 N N . LEU A 1 89 ? -3.803 2.791 5.013 1.00 97.00 89 LEU A N 1
ATOM 676 C CA . LEU A 1 89 ? -4.867 2.660 6.005 1.00 97.00 89 LEU A CA 1
ATOM 677 C C . LEU A 1 89 ? -4.800 3.796 7.027 1.00 97.00 89 LEU A C 1
ATOM 679 O O . LEU A 1 89 ? -3.764 4.047 7.639 1.00 97.00 89 LEU A O 1
ATOM 683 N N . ARG A 1 90 ? -5.953 4.408 7.298 1.00 97.50 90 ARG A N 1
ATOM 684 C CA . ARG A 1 90 ? -6.171 5.293 8.444 1.00 97.50 90 ARG A CA 1
ATOM 685 C C . ARG A 1 90 ? -7.246 4.693 9.333 1.00 97.50 90 ARG A C 1
ATOM 687 O O . ARG A 1 90 ? -8.398 4.611 8.920 1.00 97.50 90 ARG A O 1
ATOM 694 N N . LEU A 1 91 ? -6.874 4.315 10.550 1.00 97.56 91 LEU A N 1
ATOM 695 C CA . LEU A 1 91 ? -7.781 3.772 11.560 1.00 97.56 91 LEU A CA 1
ATOM 696 C C . LEU A 1 91 ? -8.009 4.816 12.663 1.00 97.56 91 LEU A C 1
ATOM 698 O O . LEU A 1 91 ? -7.063 5.460 13.119 1.00 97.56 91 LEU A O 1
ATOM 702 N N . LYS A 1 92 ? -9.261 5.014 13.077 1.00 97.75 92 LYS A N 1
ATOM 703 C CA . LYS A 1 92 ? -9.622 5.891 14.196 1.00 97.75 92 LYS A CA 1
ATOM 704 C C . LYS A 1 92 ? -9.215 5.244 15.522 1.00 97.75 92 LYS A C 1
ATOM 706 O O . LYS A 1 92 ? -9.246 4.025 15.675 1.00 97.75 92 LYS A O 1
ATOM 711 N N . ALA A 1 93 ? -8.872 6.074 16.504 1.00 96.44 93 ALA A N 1
ATOM 712 C CA . ALA A 1 93 ? -8.562 5.602 17.849 1.00 96.44 93 ALA A CA 1
ATOM 713 C C . ALA A 1 93 ? -9.750 4.835 18.454 1.00 96.44 93 ALA A C 1
ATOM 715 O O . ALA A 1 93 ? -10.900 5.245 18.306 1.00 96.44 93 ALA A O 1
ATOM 716 N N . GLY A 1 94 ? -9.457 3.721 19.127 1.00 95.50 94 GLY A N 1
ATOM 717 C CA . GLY A 1 94 ? -10.464 2.844 19.729 1.00 95.50 94 GLY A CA 1
ATOM 718 C C . GLY A 1 94 ? -11.219 1.950 18.740 1.00 95.50 94 GLY A C 1
ATOM 719 O O . GLY A 1 94 ? -11.994 1.108 19.182 1.00 95.50 94 GLY A O 1
ATOM 720 N N . ALA A 1 95 ? -10.996 2.092 17.429 1.00 96.88 95 ALA A N 1
ATOM 721 C CA . ALA A 1 95 ? -11.591 1.208 16.439 1.00 96.88 95 ALA A CA 1
ATOM 722 C C . ALA A 1 95 ? -10.782 -0.087 16.274 1.00 96.88 95 ALA A C 1
ATOM 724 O O . ALA A 1 95 ? -9.560 -0.112 16.438 1.00 96.88 95 ALA A O 1
ATOM 725 N N . THR A 1 96 ? -11.474 -1.154 15.883 1.00 94.94 96 THR A N 1
ATOM 726 C CA . THR A 1 96 ? -10.880 -2.450 15.547 1.00 94.94 96 THR A CA 1
ATOM 727 C C . THR A 1 96 ? -11.174 -2.764 14.089 1.00 94.94 96 THR A C 1
ATOM 729 O O . THR A 1 96 ? -12.261 -2.481 13.592 1.00 94.94 96 THR A O 1
ATOM 732 N N . LEU A 1 97 ? -10.201 -3.354 13.399 1.00 95.12 97 LEU A N 1
ATOM 733 C CA . LEU A 1 97 ? -10.332 -3.768 12.009 1.00 95.12 97 LEU A CA 1
ATOM 734 C C . LEU A 1 97 ? -9.734 -5.159 11.835 1.00 95.12 97 LEU A C 1
ATOM 736 O O . LEU A 1 97 ? -8.625 -5.420 12.295 1.00 95.12 97 LEU A O 1
ATOM 740 N N . GLN A 1 98 ? -10.446 -6.022 11.115 1.00 94.31 98 GLN A N 1
ATOM 741 C CA . GLN A 1 98 ? -9.901 -7.277 10.612 1.00 94.31 98 GLN A CA 1
ATOM 742 C C . GLN A 1 98 ? -9.577 -7.123 9.128 1.00 94.31 98 GLN A C 1
ATOM 744 O O . GLN A 1 98 ? -10.418 -6.703 8.331 1.00 94.31 98 GLN A O 1
ATOM 749 N N . LEU A 1 99 ? -8.342 -7.453 8.759 1.00 92.94 99 LEU A N 1
ATOM 750 C CA . LEU A 1 99 ? -7.880 -7.425 7.377 1.00 92.94 99 LEU A CA 1
ATOM 751 C C . LEU A 1 99 ? -7.677 -8.860 6.884 1.00 92.94 99 LEU A C 1
ATOM 753 O O . LEU A 1 99 ? -6.943 -9.616 7.525 1.00 92.94 99 LEU A O 1
ATOM 757 N N . PRO A 1 100 ? -8.290 -9.253 5.754 1.00 90.38 100 PRO A N 1
ATOM 758 C CA . PRO A 1 100 ? -8.040 -10.562 5.180 1.00 90.38 100 PRO A CA 1
ATOM 759 C C . PRO A 1 100 ? -6.620 -10.609 4.608 1.00 90.38 100 PRO A C 1
ATOM 761 O O . PRO A 1 100 ? -6.212 -9.726 3.854 1.00 90.38 100 PRO A O 1
ATOM 764 N N . VAL A 1 101 ? -5.884 -11.671 4.927 1.00 90.06 101 VAL A N 1
ATOM 765 C CA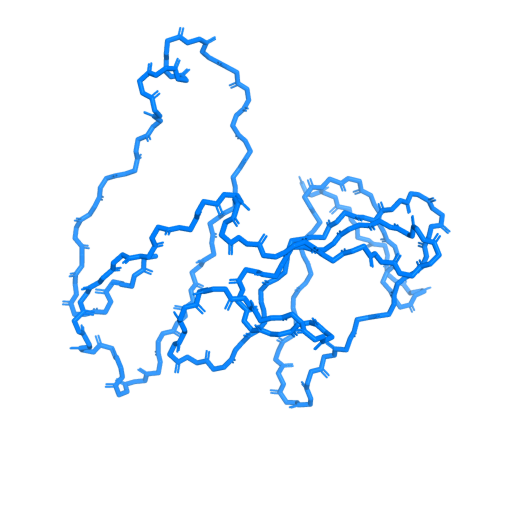 . VAL A 1 101 ? -4.604 -11.996 4.289 1.00 90.06 101 VAL A CA 1
ATOM 766 C C . VAL A 1 101 ? -4.797 -13.292 3.519 1.00 90.06 101 VAL A C 1
ATOM 768 O O . VAL A 1 101 ? -5.195 -14.307 4.092 1.00 90.06 101 VAL A O 1
ATOM 771 N N . ALA A 1 102 ? -4.547 -13.263 2.210 1.00 89.44 102 ALA A N 1
ATOM 772 C CA . ALA A 1 102 ? -4.672 -14.460 1.389 1.00 89.44 102 ALA A CA 1
ATOM 773 C C . ALA A 1 102 ? -3.675 -15.536 1.851 1.00 89.44 102 ALA A C 1
ATOM 775 O O . ALA A 1 102 ? -2.498 -15.251 2.089 1.00 89.44 102 ALA A O 1
ATOM 776 N N . ALA A 1 103 ? -4.146 -16.780 1.957 1.00 91.19 103 ALA A N 1
ATOM 777 C CA . ALA A 1 103 ? -3.315 -17.904 2.372 1.00 91.19 103 ALA A CA 1
ATOM 778 C C . ALA A 1 103 ? -2.066 -18.028 1.480 1.00 91.19 103 ALA A C 1
ATOM 780 O O . ALA A 1 103 ? -2.145 -17.923 0.256 1.00 91.19 103 ALA A O 1
ATOM 781 N N . GLY A 1 104 ? -0.906 -18.234 2.105 1.00 91.88 104 GLY A N 1
ATOM 782 C CA . GLY A 1 104 ? 0.379 -18.330 1.407 1.00 91.88 104 GLY A CA 1
ATOM 783 C C . GLY A 1 104 ? 0.997 -16.990 0.985 1.00 91.88 104 GLY A C 1
ATOM 784 O O . GLY A 1 104 ? 2.085 -17.002 0.411 1.00 91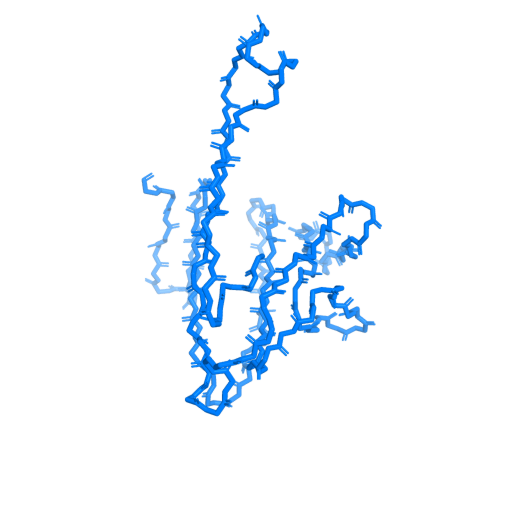.88 104 GLY A O 1
ATOM 785 N N . ARG A 1 105 ? 0.366 -15.839 1.274 1.00 91.31 105 ARG A N 1
ATOM 786 C CA . ARG A 1 105 ? 0.997 -14.521 1.105 1.00 91.31 105 ARG A CA 1
ATOM 787 C C . ARG A 1 105 ? 1.723 -14.088 2.373 1.00 91.31 105 ARG A C 1
ATOM 789 O O . ARG A 1 105 ? 1.211 -14.223 3.481 1.00 91.31 105 ARG A O 1
ATOM 796 N N . ASN A 1 106 ? 2.901 -13.499 2.186 1.00 94.19 106 ASN A N 1
ATOM 797 C CA . ASN A 1 106 ? 3.563 -12.750 3.246 1.00 94.19 106 ASN A CA 1
ATOM 798 C C . ASN A 1 106 ? 2.766 -11.473 3.533 1.00 94.19 106 ASN A C 1
ATOM 800 O O . ASN A 1 106 ? 2.337 -10.793 2.600 1.00 94.19 106 ASN A O 1
ATOM 804 N N . ALA A 1 107 ? 2.620 -11.132 4.811 1.00 94.44 107 ALA A N 1
ATOM 805 C CA . ALA A 1 107 ? 2.005 -9.888 5.253 1.00 94.44 107 ALA A CA 1
ATOM 806 C C . ALA A 1 107 ? 3.014 -9.050 6.038 1.00 94.44 107 ALA A C 1
ATOM 808 O O . ALA A 1 107 ? 3.761 -9.568 6.867 1.00 94.44 107 ALA A O 1
ATOM 809 N N . ALA A 1 108 ? 3.012 -7.747 5.778 1.00 94.56 108 ALA A N 1
ATOM 810 C CA . ALA A 1 108 ? 3.767 -6.763 6.535 1.00 94.56 108 ALA A CA 1
ATOM 811 C C . ALA A 1 108 ? 2.850 -5.580 6.848 1.00 94.56 108 ALA A C 1
ATOM 813 O O . ALA A 1 108 ? 2.089 -5.138 5.989 1.00 94.56 108 ALA A O 1
ATOM 814 N N . LEU A 1 109 ? 2.937 -5.074 8.077 1.00 94.06 109 LEU A N 1
ATOM 815 C CA . LEU A 1 109 ? 2.232 -3.882 8.531 1.00 94.06 109 LEU A CA 1
ATOM 816 C C . LEU A 1 109 ? 3.272 -2.845 8.944 1.00 94.06 109 LEU A C 1
ATOM 818 O O . LEU A 1 109 ? 4.135 -3.134 9.772 1.00 94.06 109 LEU A O 1
ATOM 822 N N . VAL A 1 110 ? 3.184 -1.649 8.368 1.00 95.00 110 VAL A N 1
ATOM 823 C CA . VAL A 1 110 ? 4.078 -0.530 8.676 1.00 95.00 110 VAL A CA 1
ATOM 824 C C . VAL A 1 110 ? 3.243 0.589 9.276 1.00 95.00 110 VAL A C 1
ATOM 826 O O . VAL A 1 110 ? 2.333 1.106 8.629 1.00 95.00 110 VAL A O 1
ATOM 829 N N . VAL A 1 111 ? 3.539 0.949 10.524 1.00 95.50 111 VAL A N 1
ATOM 830 C CA . VAL A 1 111 ? 2.866 2.048 11.219 1.00 95.50 111 VAL A CA 1
ATOM 831 C C . VAL A 1 111 ? 3.636 3.326 10.931 1.00 95.50 111 VAL A C 1
ATOM 833 O O . VAL A 1 111 ? 4.762 3.478 11.385 1.00 95.50 111 VAL A O 1
ATOM 836 N N . LEU A 1 112 ? 3.043 4.232 10.155 1.00 94.31 112 LEU A N 1
ATOM 837 C CA . LEU A 1 112 ? 3.662 5.529 9.848 1.00 94.31 112 LEU A CA 1
ATOM 838 C C . LEU A 1 112 ? 3.431 6.543 10.972 1.00 94.31 112 LEU A C 1
ATOM 840 O O . LEU A 1 112 ? 4.303 7.339 11.298 1.00 94.31 112 LEU A O 1
ATOM 844 N N . ARG A 1 113 ? 2.249 6.497 11.598 1.00 94.75 113 ARG A N 1
ATOM 845 C CA . ARG A 1 113 ? 1.870 7.407 12.678 1.00 94.75 113 ARG A CA 1
ATOM 846 C C . ARG A 1 113 ? 0.925 6.737 13.667 1.00 94.75 113 ARG A C 1
ATOM 848 O O . ARG A 1 113 ? -0.007 6.044 13.270 1.00 94.75 113 ARG A O 1
ATOM 855 N N . GLY A 1 114 ? 1.122 7.047 14.946 1.00 95.44 114 GLY A N 1
ATOM 856 C CA . GLY A 1 114 ? 0.301 6.541 16.042 1.00 95.44 114 GLY A CA 1
ATOM 857 C C . GLY A 1 114 ? 0.766 5.175 16.533 1.00 95.44 114 GLY A C 1
ATOM 858 O O . GLY A 1 114 ? 1.902 4.769 16.290 1.00 95.44 114 GLY A O 1
ATOM 859 N N . THR A 1 115 ? -0.121 4.495 17.247 1.00 95.94 115 THR A N 1
ATOM 860 C CA . THR A 1 115 ? 0.099 3.165 17.812 1.00 95.94 115 THR A CA 1
ATOM 861 C C . THR A 1 115 ? -1.131 2.303 17.587 1.00 95.94 115 THR A C 1
ATOM 863 O O . THR A 1 115 ? -2.260 2.793 17.530 1.00 95.94 115 THR A O 1
ATOM 866 N N . LEU A 1 116 ? -0.908 1.005 17.437 1.00 95.81 116 LEU A N 1
ATOM 867 C CA . LEU A 1 116 ? -1.959 0.012 17.303 1.00 95.81 116 LEU A CA 1
ATOM 868 C C . LEU A 1 116 ? -1.541 -1.284 17.983 1.00 95.81 116 LEU A C 1
ATOM 870 O O . LEU A 1 116 ? -0.354 -1.579 18.122 1.00 95.81 116 LEU A O 1
ATOM 874 N N . ARG A 1 117 ? -2.532 -2.082 18.372 1.00 96.62 117 ARG A N 1
ATOM 875 C CA . ARG A 1 117 ? -2.314 -3.437 18.865 1.00 96.62 117 ARG A CA 1
ATOM 876 C C . ARG A 1 117 ? -2.685 -4.438 17.780 1.00 96.62 117 ARG A C 1
ATOM 878 O O . ARG A 1 117 ? -3.810 -4.440 17.292 1.00 96.62 117 ARG A O 1
ATOM 885 N N . VAL A 1 118 ? -1.727 -5.271 17.398 1.00 95.94 118 VAL A N 1
ATOM 886 C CA . VAL A 1 118 ? -1.890 -6.345 16.419 1.00 95.94 118 VAL A CA 1
ATOM 887 C C . VAL A 1 118 ? -2.300 -7.614 17.154 1.00 95.94 118 VAL A C 1
ATOM 889 O O . VAL A 1 118 ? -1.605 -8.040 18.078 1.00 95.94 118 VAL A O 1
ATOM 892 N N . ASN A 1 119 ? -3.413 -8.212 16.719 1.00 94.31 119 ASN A N 1
ATOM 893 C CA . ASN A 1 119 ? -3.937 -9.494 17.207 1.00 94.31 119 ASN A CA 1
ATOM 894 C C . ASN A 1 119 ? -4.052 -9.580 18.738 1.00 94.31 119 ASN A C 1
ATOM 896 O O . ASN A 1 119 ? -3.794 -10.628 19.309 1.00 94.31 119 ASN A O 1
ATOM 900 N N . ASP A 1 120 ? -4.364 -8.463 19.401 1.00 93.50 120 ASP A N 1
ATOM 901 C CA . ASP A 1 120 ? -4.414 -8.330 20.866 1.00 93.50 120 ASP A CA 1
ATOM 902 C C . ASP A 1 120 ? -3.136 -8.702 21.640 1.00 93.50 120 ASP A C 1
ATOM 904 O O . ASP A 1 120 ? -3.118 -8.654 22.868 1.00 93.50 120 ASP A O 1
ATOM 908 N N . GLU A 1 121 ? -2.037 -8.963 20.938 1.00 94.00 121 GLU A N 1
ATOM 909 C CA . GLU A 1 121 ? -0.800 -9.479 21.523 1.00 94.00 121 GLU A CA 1
ATOM 910 C C . GLU A 1 121 ? 0.338 -8.465 21.468 1.00 94.00 121 GLU A C 1
ATOM 912 O O . GLU A 1 121 ? 1.105 -8.332 22.422 1.00 94.00 121 GLU A O 1
ATOM 917 N N . ARG A 1 122 ? 0.473 -7.745 20.349 1.00 94.19 122 ARG A N 1
ATOM 918 C CA . ARG A 1 122 ? 1.670 -6.945 20.078 1.00 94.19 122 ARG A CA 1
ATOM 919 C C . ARG A 1 122 ? 1.336 -5.495 19.799 1.00 94.19 122 ARG A C 1
ATOM 921 O O . ARG A 1 122 ? 0.625 -5.191 18.848 1.00 94.19 122 ARG A O 1
ATOM 928 N N . GLU A 1 123 ? 1.908 -4.594 20.585 1.00 95.31 123 GLU A N 1
ATOM 929 C CA . GLU A 1 123 ? 1.879 -3.170 20.269 1.00 95.31 123 GLU A CA 1
ATOM 930 C C . GLU A 1 123 ? 2.875 -2.854 19.142 1.00 95.31 123 GLU A C 1
ATOM 932 O O . GLU A 1 123 ? 4.007 -3.348 19.125 1.00 95.31 123 GLU A O 1
ATOM 937 N N . ALA A 1 124 ? 2.434 -2.047 18.183 1.00 94.06 124 ALA A N 1
ATOM 938 C CA . ALA A 1 124 ? 3.236 -1.509 17.098 1.00 94.06 124 ALA A CA 1
ATOM 939 C C . ALA A 1 124 ? 2.993 0.001 17.012 1.00 94.06 124 ALA A C 1
ATOM 941 O O . ALA A 1 124 ? 1.848 0.453 16.993 1.00 94.06 124 ALA A O 1
ATOM 942 N N . GLY A 1 125 ? 4.069 0.779 16.958 1.00 91.62 125 GLY A N 1
ATOM 943 C CA . GLY A 1 125 ? 4.030 2.233 16.835 1.00 91.62 125 GLY A CA 1
ATOM 944 C C . GLY A 1 125 ? 4.866 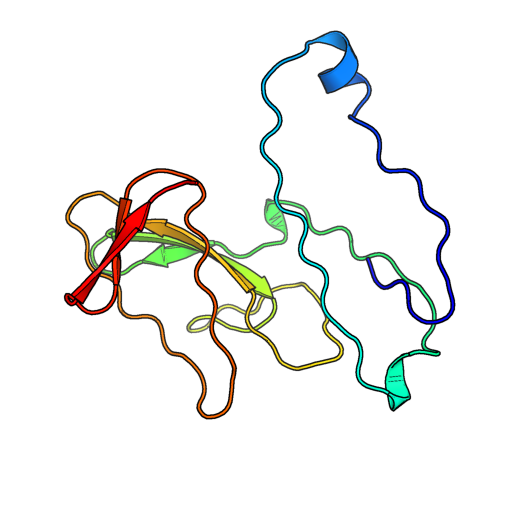2.718 15.662 1.00 91.62 125 GLY A C 1
ATOM 945 O O . GLY A 1 125 ? 5.604 1.936 15.060 1.00 91.62 125 GLY A O 1
ATOM 946 N N . ALA A 1 126 ? 4.739 4.007 15.351 1.00 84.94 126 ALA A N 1
ATOM 947 C CA . ALA A 1 126 ? 5.656 4.672 14.433 1.00 84.94 126 ALA A CA 1
ATOM 948 C C . ALA A 1 126 ? 7.100 4.564 14.948 1.00 84.94 126 ALA A C 1
ATOM 950 O O . ALA A 1 126 ? 7.342 4.782 16.139 1.00 84.94 126 ALA A O 1
ATOM 951 N N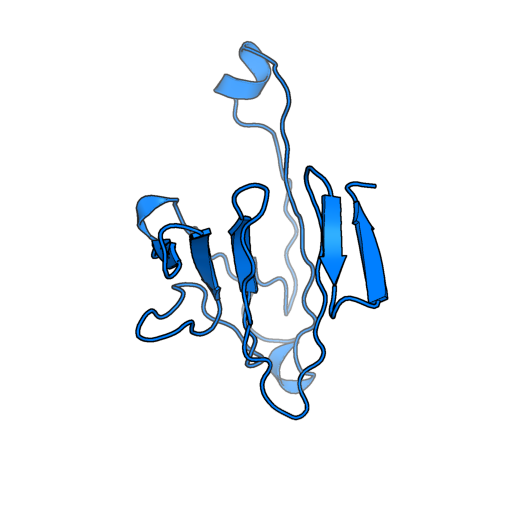 . GLY A 1 127 ? 8.012 4.164 14.058 1.00 58.91 127 GLY A N 1
ATOM 952 C CA . GLY A 1 127 ? 9.453 4.088 14.322 1.00 58.91 127 GLY A CA 1
ATOM 953 C C . GLY A 1 127 ? 10.144 5.440 14.255 1.00 58.91 127 GLY A C 1
ATOM 954 O O . GLY A 1 127 ? 9.583 6.360 13.619 1.00 58.91 127 GLY A O 1
#

Foldseek 3Di:
DFQQLHDDDDDDDDPVCVVPPDDDDDDDDDDDADPVRSNPDDDDDDADPVQWDKDQDPPSQFIKTWQAADDDPDHHPDDDRDHDTDMDTDGDPPDDDDDDDPPPDDDDDAACADWDDDPVPDIDHHD

Sequence (127 aa):
MTAAGGIIHEEFHSPAFARSGGTLEMVQLWVNLPARDKRAAAGYQTLLANDIPVVTLEGEAGSLRVIAGRYLDRQGPARTFTEMDVWDLRLKAGATLQLPVAAGRNAALVVLRGTLRVNDEREAGAG

pLDDT: mean 90.9, std 7.95, range [58.91, 98.5]

Secondary structure (DSSP, 8-state):
-B-TT---------HHHHHH-----------PPPGGGTTSPPB-----GGGS-EEEPGGG-EEEEEEESEETTEE-S---SS---EEEEEE-TT--------TT-------SSSEEEETTTEEEE--